Protein AF-A0A8D8GAC9-F1 (afdb_monomer_lite)

Organism: Culex pipiens (NCBI:txid7175)

Sequence (136 aa):
MTMGDDTPVVTSLVLPILIRPILSQLERRDVVASQTLRAALTKAEQTHPGLTYELVMGIIKKGDIRDVNMNESILRLQGAATDTDLIEYRLNRTEDAFQELNKKSASL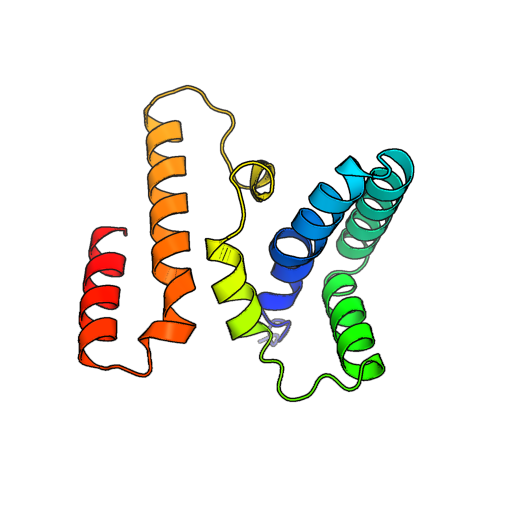KRILSRIPDEITDRKTFLETIKEIASAI

Structure (mmCIF, N/CA/C/O backbone):
data_AF-A0A8D8GAC9-F1
#
_entry.id   AF-A0A8D8GAC9-F1
#
loop_
_atom_site.group_PDB
_atom_site.id
_atom_site.type_symbol
_atom_site.label_atom_id
_atom_site.label_alt_id
_atom_site.label_comp_id
_atom_site.label_asym_id
_atom_site.label_entity_id
_atom_site.label_seq_id
_atom_site.pdbx_PDB_ins_code
_atom_site.Cartn_x
_atom_site.Cartn_y
_atom_site.Cartn_z
_atom_site.occupancy
_atom_site.B_iso_or_equiv
_atom_site.auth_seq_id
_atom_site.auth_comp_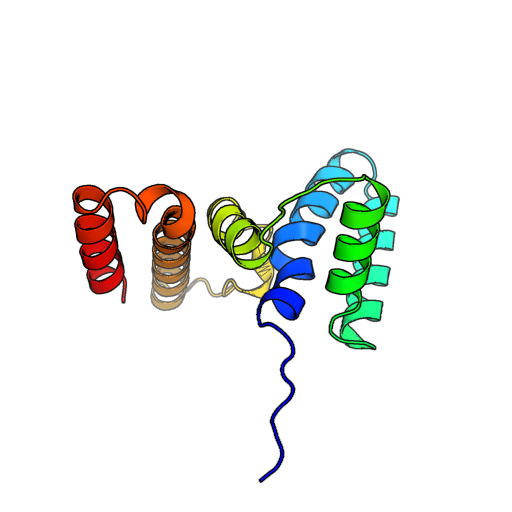id
_atom_site.auth_asym_id
_atom_site.auth_atom_id
_atom_site.pdbx_PDB_model_num
ATOM 1 N N . MET A 1 1 ? -18.326 24.757 -16.426 1.00 33.25 1 MET A N 1
ATOM 2 C CA . MET A 1 1 ? -18.181 23.803 -15.309 1.00 33.25 1 MET A CA 1
ATOM 3 C C . MET A 1 1 ? -17.570 22.545 -15.890 1.00 33.25 1 MET A C 1
ATOM 5 O O . MET A 1 1 ? -18.275 21.779 -16.529 1.00 33.25 1 MET A O 1
ATOM 9 N N . THR A 1 2 ? -16.246 22.435 -15.842 1.00 38.91 2 THR A N 1
ATOM 10 C CA . THR A 1 2 ? -15.513 21.292 -16.394 1.00 38.91 2 THR A CA 1
ATOM 11 C C . THR A 1 2 ? -15.624 20.143 -15.405 1.00 38.91 2 THR A C 1
ATOM 13 O O . THR A 1 2 ? -15.188 20.284 -14.264 1.00 38.91 2 THR A O 1
ATOM 16 N N . MET A 1 3 ? -16.268 19.056 -15.834 1.00 44.47 3 MET A N 1
ATOM 17 C CA . MET A 1 3 ? -16.222 17.751 -15.176 1.00 44.47 3 MET A CA 1
ATOM 18 C C . MET A 1 3 ? -14.748 17.441 -14.889 1.00 44.47 3 MET A C 1
ATOM 20 O O . MET A 1 3 ? -13.960 17.330 -15.826 1.00 44.47 3 MET A O 1
ATOM 24 N N . GLY A 1 4 ? -14.358 17.448 -13.616 1.00 43.75 4 GLY A N 1
ATOM 25 C CA . GLY A 1 4 ? -13.026 17.026 -13.208 1.00 43.75 4 GLY A CA 1
ATOM 26 C C . GLY A 1 4 ? -12.943 15.520 -13.391 1.00 43.75 4 GLY A C 1
ATOM 27 O O . GLY A 1 4 ? -13.810 14.816 -12.888 1.00 43.75 4 GLY A O 1
ATOM 28 N N . ASP A 1 5 ? -11.952 15.084 -14.160 1.00 44.81 5 ASP A N 1
ATOM 29 C CA . ASP A 1 5 ? -11.606 13.701 -14.475 1.00 44.81 5 ASP A CA 1
ATOM 30 C C . ASP A 1 5 ? -12.069 12.675 -13.425 1.00 44.81 5 ASP A C 1
ATOM 32 O O . ASP A 1 5 ? -11.533 12.619 -12.316 1.00 44.81 5 ASP A O 1
ATOM 36 N N . ASP A 1 6 ? -13.004 11.800 -13.815 1.00 47.53 6 ASP A N 1
ATOM 37 C CA . ASP A 1 6 ? -13.437 10.596 -13.086 1.00 47.53 6 ASP A CA 1
ATOM 38 C C . ASP A 1 6 ? -12.330 9.523 -13.063 1.00 47.53 6 ASP A C 1
ATOM 40 O O . ASP A 1 6 ? -12.564 8.336 -13.289 1.00 47.53 6 ASP A O 1
ATOM 44 N N . THR A 1 7 ? -11.082 9.924 -12.835 1.00 56.12 7 THR A N 1
ATOM 45 C CA . THR A 1 7 ? -9.992 8.980 -12.630 1.00 56.12 7 THR A CA 1
ATOM 46 C C . THR A 1 7 ? -10.134 8.433 -11.206 1.00 56.12 7 THR A C 1
ATOM 48 O O . THR A 1 7 ? -10.006 9.203 -10.250 1.00 56.12 7 THR A O 1
ATOM 51 N N . PRO A 1 8 ? -10.412 7.127 -11.013 1.00 65.69 8 PRO A N 1
ATOM 52 C CA . PRO A 1 8 ? -10.618 6.572 -9.679 1.00 65.69 8 PRO A CA 1
ATOM 53 C C . PRO A 1 8 ? -9.395 6.847 -8.806 1.00 65.69 8 PRO A C 1
ATOM 55 O O . PRO A 1 8 ? -8.287 6.559 -9.234 1.00 65.69 8 PRO A O 1
ATOM 58 N N . VAL A 1 9 ? -9.571 7.332 -7.571 1.00 70.38 9 VAL A N 1
ATOM 59 C CA . VAL A 1 9 ? -8.467 7.614 -6.619 1.00 70.38 9 VAL A CA 1
ATOM 60 C C . VAL A 1 9 ? -7.453 6.464 -6.542 1.00 70.38 9 VAL A C 1
ATOM 62 O O . VAL A 1 9 ? -6.248 6.681 -6.409 1.00 70.38 9 VAL A O 1
ATOM 65 N N . VAL A 1 10 ? -7.939 5.232 -6.697 1.00 78.69 10 VAL A N 1
ATOM 66 C CA . VAL A 1 10 ? -7.137 4.011 -6.753 1.00 78.69 10 VAL A CA 1
ATOM 67 C C . VAL A 1 10 ? -6.038 4.020 -7.807 1.00 78.69 10 VAL A C 1
ATOM 69 O O . VAL A 1 10 ? -4.993 3.431 -7.542 1.00 78.69 10 VAL A O 1
ATOM 72 N N . THR A 1 11 ? -6.212 4.670 -8.958 1.00 83.19 11 THR A N 1
ATOM 73 C CA . THR A 1 11 ? -5.198 4.668 -10.026 1.00 83.19 11 THR A CA 1
ATOM 74 C C . THR A 1 11 ? -3.851 5.167 -9.511 1.00 83.19 11 THR A C 1
ATOM 76 O O . THR A 1 11 ? -2.843 4.482 -9.662 1.00 83.19 11 THR A O 1
ATOM 79 N N . SER A 1 12 ? -3.866 6.285 -8.781 1.00 82.31 12 SER A N 1
ATOM 80 C CA . SER A 1 12 ? -2.683 6.894 -8.166 1.00 82.31 12 SER A CA 1
ATOM 81 C C . SER A 1 12 ? -2.067 6.060 -7.034 1.00 82.31 12 SER A C 1
ATOM 83 O O . SER A 1 12 ? -0.904 6.250 -6.677 1.00 82.31 12 SER A O 1
ATOM 85 N N . LEU A 1 13 ? -2.830 5.119 -6.471 1.00 88.56 13 LEU A N 1
ATOM 86 C CA . LEU A 1 13 ? -2.435 4.316 -5.316 1.00 88.56 13 LEU A CA 1
ATOM 87 C C . LEU A 1 13 ? -1.887 2.93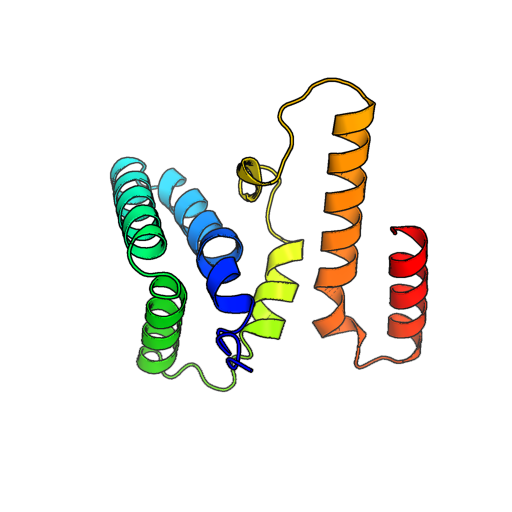5 -5.697 1.00 88.56 13 LEU A C 1
ATOM 89 O O . LEU A 1 13 ? -1.199 2.312 -4.887 1.00 88.56 13 LEU A O 1
ATOM 93 N N . VAL A 1 14 ? -2.118 2.461 -6.926 1.00 91.69 14 VAL A N 1
ATOM 94 C CA . VAL A 1 14 ? -1.615 1.155 -7.385 1.00 91.69 14 VAL A CA 1
ATOM 95 C C . VAL A 1 14 ? -0.091 1.094 -7.360 1.00 91.69 14 VAL A C 1
ATOM 97 O O . VAL A 1 14 ? 0.478 0.137 -6.831 1.00 91.69 14 VAL A O 1
ATOM 100 N N . LEU A 1 15 ? 0.592 2.102 -7.907 1.00 90.62 15 LEU A N 1
ATOM 101 C CA . LEU A 1 15 ? 2.053 2.119 -7.916 1.00 90.62 15 LEU A CA 1
ATOM 102 C C . LEU A 1 15 ? 2.630 2.056 -6.486 1.00 90.62 15 LEU A C 1
ATOM 104 O O . LEU A 1 15 ? 3.411 1.140 -6.215 1.00 90.62 15 LEU A O 1
ATOM 108 N N . PRO A 1 16 ? 2.264 2.962 -5.557 1.00 88.00 16 PRO A N 1
ATOM 109 C CA . PRO A 1 16 ? 2.841 2.959 -4.219 1.00 88.00 16 PRO A CA 1
ATOM 110 C C . PRO A 1 16 ? 2.416 1.784 -3.330 1.00 88.00 16 PRO A C 1
ATOM 112 O O . PRO A 1 16 ? 3.246 1.298 -2.567 1.00 88.00 16 PRO A O 1
ATOM 115 N N . ILE A 1 17 ? 1.164 1.323 -3.409 1.00 89.75 17 ILE A N 1
ATOM 116 C CA . ILE A 1 17 ? 0.617 0.343 -2.452 1.00 89.75 17 ILE A CA 1
ATOM 117 C C . ILE A 1 17 ? 0.724 -1.096 -2.958 1.00 89.75 17 ILE A C 1
ATOM 119 O O . ILE A 1 17 ? 0.904 -2.005 -2.153 1.00 89.75 17 ILE A O 1
ATOM 123 N N . LEU A 1 18 ? 0.628 -1.327 -4.270 1.00 91.38 18 LEU A N 1
ATOM 124 C CA . LEU A 1 18 ? 0.659 -2.677 -4.836 1.00 91.38 18 LEU A CA 1
ATOM 125 C C . LEU A 1 18 ? 2.007 -2.995 -5.483 1.00 91.38 18 LEU A C 1
ATOM 127 O O . LEU A 1 18 ? 2.650 -3.979 -5.128 1.00 91.38 18 LEU A O 1
ATOM 131 N N . ILE A 1 19 ? 2.455 -2.167 -6.427 1.00 92.56 19 ILE A N 1
ATOM 132 C CA . ILE A 1 19 ? 3.635 -2.489 -7.238 1.00 92.56 19 ILE A CA 1
ATOM 133 C C . ILE A 1 19 ? 4.931 -2.356 -6.441 1.00 92.56 19 ILE A C 1
ATOM 135 O O . ILE A 1 19 ? 5.780 -3.243 -6.506 1.00 92.56 19 ILE A O 1
ATOM 139 N N . ARG A 1 20 ? 5.106 -1.278 -5.671 1.00 89.56 20 ARG A N 1
ATOM 140 C CA . ARG A 1 20 ? 6.355 -1.058 -4.925 1.00 89.56 20 ARG A CA 1
ATOM 141 C C . ARG A 1 20 ? 6.689 -2.185 -3.947 1.00 89.56 20 ARG A C 1
ATOM 143 O O . ARG A 1 20 ? 7.810 -2.673 -4.052 1.00 89.56 20 ARG A O 1
ATOM 150 N N . PRO A 1 21 ? 5.773 -2.672 -3.086 1.00 89.81 21 PRO A N 1
ATOM 151 C CA . PRO A 1 21 ? 6.080 -3.807 -2.217 1.00 89.81 21 PRO A CA 1
ATOM 152 C C . PRO A 1 21 ? 6.499 -5.065 -2.988 1.00 89.81 21 PRO A C 1
ATOM 154 O O . PRO A 1 21 ? 7.387 -5.792 -2.544 1.00 89.81 21 PRO A O 1
ATOM 157 N N . ILE A 1 22 ? 5.912 -5.316 -4.165 1.00 92.12 22 ILE A N 1
ATOM 158 C CA . ILE A 1 22 ? 6.305 -6.438 -5.032 1.00 92.12 22 ILE A CA 1
ATOM 159 C C . ILE A 1 22 ? 7.747 -6.252 -5.524 1.00 92.12 22 ILE A C 1
ATOM 161 O O . ILE A 1 22 ? 8.539 -7.193 -5.488 1.00 92.12 22 ILE A O 1
ATOM 165 N N . LEU A 1 23 ? 8.123 -5.038 -5.933 1.00 92.38 23 LEU A N 1
ATOM 166 C CA . LEU A 1 23 ? 9.493 -4.729 -6.350 1.00 92.38 23 LEU A CA 1
ATOM 167 C C . LEU A 1 23 ? 10.485 -4.797 -5.175 1.00 92.38 23 LEU A C 1
ATOM 169 O O . LEU A 1 23 ? 11.576 -5.342 -5.342 1.00 92.38 23 LEU A O 1
ATOM 173 N N . SER A 1 24 ? 10.099 -4.353 -3.974 1.00 89.31 24 SER A N 1
ATOM 174 C CA . SER A 1 24 ? 10.888 -4.527 -2.743 1.00 89.31 24 SER A CA 1
ATOM 175 C C . SER A 1 24 ? 11.150 -6.013 -2.447 1.00 89.31 24 SER A C 1
ATOM 177 O O . SER A 1 24 ? 12.235 -6.397 -2.010 1.00 89.31 24 SER A O 1
ATOM 179 N N . GLN A 1 25 ? 10.168 -6.886 -2.699 1.00 90.12 25 GLN A N 1
ATOM 180 C CA . GLN A 1 25 ? 10.344 -8.336 -2.571 1.00 90.12 25 GLN A CA 1
ATOM 181 C C . GLN A 1 25 ? 11.243 -8.911 -3.674 1.00 90.12 25 GLN A C 1
ATOM 183 O O . GLN A 1 25 ? 12.070 -9.779 -3.388 1.00 90.12 25 GLN A O 1
ATOM 188 N N . LEU A 1 26 ? 11.113 -8.421 -4.912 1.00 93.38 26 LEU A N 1
ATOM 189 C CA . LEU A 1 26 ? 11.959 -8.817 -6.041 1.00 93.38 26 LEU A CA 1
ATOM 190 C C . LEU A 1 26 ? 13.424 -8.423 -5.826 1.00 93.38 26 LEU A C 1
ATOM 192 O O . LEU A 1 26 ? 14.309 -9.197 -6.176 1.00 93.38 26 LEU A O 1
ATOM 196 N N . GLU A 1 27 ? 13.685 -7.274 -5.202 1.00 92.25 27 GLU A N 1
ATOM 197 C CA . GLU A 1 27 ? 15.037 -6.770 -4.930 1.00 92.25 27 GLU A CA 1
ATOM 198 C C . GLU A 1 27 ? 15.869 -7.750 -4.092 1.00 92.25 27 GLU A C 1
ATOM 200 O O . GLU A 1 27 ? 17.073 -7.875 -4.294 1.00 92.25 27 GLU A O 1
ATOM 205 N N . ARG A 1 28 ? 15.222 -8.536 -3.219 1.00 92.75 28 ARG A N 1
ATOM 206 C CA . ARG A 1 28 ? 15.881 -9.602 -2.440 1.00 92.75 28 ARG A CA 1
ATOM 207 C C . ARG A 1 28 ? 16.417 -10.747 -3.305 1.00 92.75 28 ARG A C 1
ATOM 209 O O . ARG A 1 28 ? 17.217 -11.541 -2.820 1.00 92.75 28 ARG A O 1
ATOM 216 N N . ARG A 1 29 ? 15.929 -10.880 -4.542 1.00 95.56 29 ARG A N 1
ATOM 217 C CA . ARG A 1 29 ? 16.326 -11.918 -5.506 1.00 95.56 29 ARG A CA 1
ATOM 218 C C . ARG A 1 29 ? 17.209 -11.353 -6.610 1.00 95.56 29 ARG A C 1
ATOM 220 O O . ARG A 1 29 ? 18.208 -11.970 -6.955 1.00 95.56 29 ARG A O 1
ATOM 227 N N . ASP A 1 30 ? 16.824 -10.205 -7.155 1.00 96.88 30 ASP A N 1
ATOM 228 C CA . ASP A 1 30 ? 17.538 -9.525 -8.227 1.00 96.88 30 ASP A CA 1
ATOM 229 C C . ASP A 1 30 ? 17.370 -8.009 -8.082 1.00 96.88 30 ASP A C 1
ATOM 231 O O . ASP A 1 30 ? 16.329 -7.422 -8.403 1.00 96.88 30 ASP A O 1
ATOM 235 N N . VAL A 1 31 ? 18.429 -7.377 -7.580 1.00 96.06 31 VAL A N 1
ATOM 236 C CA . VAL A 1 31 ? 18.481 -5.931 -7.362 1.00 96.06 31 VAL A CA 1
ATOM 237 C C . VAL A 1 31 ? 18.397 -5.179 -8.688 1.00 96.06 31 VAL A C 1
ATOM 239 O O . VAL A 1 31 ? 17.672 -4.192 -8.790 1.00 96.06 31 VAL A O 1
ATOM 242 N N . VAL A 1 32 ? 19.097 -5.645 -9.725 1.00 97.38 32 VAL A N 1
ATOM 243 C CA . VAL A 1 32 ? 19.179 -4.938 -11.010 1.00 97.38 32 VAL A CA 1
ATOM 244 C C . VAL A 1 32 ? 17.829 -4.968 -11.715 1.00 97.38 32 VAL A C 1
ATOM 246 O O . VAL A 1 32 ? 17.354 -3.926 -12.176 1.00 97.38 32 VAL A O 1
ATOM 249 N N . ALA A 1 33 ? 17.175 -6.131 -11.756 1.00 96.56 33 ALA A N 1
ATOM 250 C CA . ALA A 1 33 ? 15.844 -6.259 -12.338 1.00 96.56 33 ALA A CA 1
ATOM 251 C C . ALA A 1 33 ? 14.816 -5.409 -11.578 1.00 96.56 33 ALA A C 1
ATOM 253 O O . ALA A 1 33 ? 14.048 -4.675 -12.205 1.00 96.56 33 ALA A O 1
ATOM 254 N N . SER A 1 34 ? 14.832 -5.452 -10.239 1.00 95.19 34 SER A N 1
ATOM 255 C CA . SER A 1 34 ? 13.916 -4.655 -9.416 1.00 95.19 34 SER A CA 1
ATOM 256 C C . SER A 1 34 ? 14.080 -3.153 -9.657 1.00 95.19 34 SER A C 1
ATOM 258 O O . SER A 1 34 ? 13.100 -2.462 -9.944 1.00 95.19 34 SER A O 1
ATOM 260 N N . GLN A 1 35 ? 15.316 -2.649 -9.636 1.00 94.00 35 GLN A N 1
ATOM 261 C CA . GLN A 1 35 ? 15.594 -1.229 -9.858 1.00 94.00 35 GLN A CA 1
ATOM 262 C C . GLN A 1 35 ? 15.243 -0.788 -11.286 1.00 94.00 35 GLN A C 1
ATOM 264 O O . GLN A 1 35 ? 14.666 0.284 -11.477 1.00 94.00 35 GLN A O 1
ATOM 269 N N . THR A 1 36 ? 15.503 -1.636 -12.287 1.00 97.62 36 THR A N 1
ATOM 270 C CA . THR A 1 36 ? 15.133 -1.365 -13.686 1.00 97.62 36 THR A CA 1
ATOM 271 C C . THR A 1 36 ? 13.617 -1.234 -13.843 1.00 97.62 36 THR A C 1
ATOM 273 O O . THR A 1 36 ? 13.134 -0.251 -14.409 1.00 97.62 36 THR A O 1
ATOM 276 N N . LEU A 1 37 ? 12.852 -2.186 -13.295 1.00 97.25 37 LEU A N 1
ATOM 277 C CA . LEU A 1 37 ? 11.388 -2.157 -13.334 1.00 97.25 37 LEU A CA 1
ATOM 278 C C . LEU A 1 37 ? 10.826 -0.966 -12.559 1.00 97.25 37 LEU A C 1
ATOM 280 O O . LEU A 1 37 ? 9.930 -0.283 -13.054 1.00 97.25 37 LEU A O 1
ATOM 284 N N . ARG A 1 38 ? 11.376 -0.674 -11.375 1.00 93.88 38 ARG A N 1
ATOM 285 C CA . ARG A 1 38 ? 10.958 0.466 -10.553 1.00 93.88 38 ARG A CA 1
ATOM 286 C C . ARG A 1 38 ? 11.121 1.777 -11.309 1.00 93.88 38 ARG A C 1
ATOM 288 O O . ARG A 1 38 ? 10.173 2.561 -11.362 1.00 93.88 38 ARG A O 1
ATOM 295 N N . ALA A 1 39 ? 12.290 2.006 -11.905 1.00 94.88 39 ALA A N 1
ATOM 296 C CA . ALA A 1 39 ? 12.573 3.221 -12.661 1.00 94.88 39 ALA A CA 1
ATOM 297 C C . ALA A 1 39 ? 11.649 3.357 -13.880 1.00 94.88 39 ALA A C 1
ATOM 299 O O . ALA A 1 39 ? 11.068 4.422 -14.095 1.00 94.88 39 ALA A O 1
ATOM 300 N N . ALA A 1 40 ? 11.470 2.275 -14.645 1.00 97.25 40 ALA A N 1
ATOM 301 C CA . ALA A 1 40 ? 10.617 2.267 -15.829 1.00 97.25 40 ALA A CA 1
ATOM 302 C C . ALA A 1 40 ? 9.145 2.547 -15.489 1.00 97.25 40 ALA A C 1
ATOM 304 O O . ALA A 1 40 ? 8.548 3.441 -16.086 1.00 97.25 40 ALA A O 1
ATOM 305 N N . LEU A 1 41 ? 8.579 1.840 -14.505 1.00 95.56 41 LEU A N 1
ATOM 306 C CA . LEU A 1 41 ? 7.178 2.000 -14.099 1.00 95.56 41 LEU A CA 1
ATOM 307 C C . LEU A 1 41 ? 6.921 3.373 -13.475 1.00 95.56 41 LEU A C 1
ATOM 309 O O . LEU A 1 41 ? 5.931 4.014 -13.806 1.00 95.56 41 LEU A O 1
ATOM 313 N N . THR A 1 42 ? 7.845 3.872 -12.647 1.00 92.88 42 THR A N 1
ATOM 314 C CA . THR A 1 42 ? 7.732 5.221 -12.067 1.00 92.88 42 THR A CA 1
ATOM 315 C C . THR A 1 42 ? 7.734 6.290 -13.154 1.00 92.88 42 THR A C 1
ATOM 317 O O . THR A 1 42 ? 6.890 7.182 -13.146 1.00 92.88 42 THR A O 1
ATOM 320 N N . LYS A 1 43 ? 8.653 6.191 -14.122 1.00 95.38 43 LYS A N 1
ATOM 321 C CA . LYS A 1 43 ? 8.723 7.141 -15.234 1.00 95.38 43 LYS A CA 1
ATOM 322 C C . LYS A 1 43 ? 7.482 7.067 -16.125 1.00 95.38 43 LYS A C 1
ATOM 324 O O . LYS A 1 43 ? 6.987 8.106 -16.561 1.00 95.38 43 LYS A O 1
ATOM 329 N N . ALA A 1 44 ? 6.992 5.861 -16.401 1.00 95.25 44 ALA A N 1
ATOM 330 C CA . ALA A 1 44 ? 5.800 5.661 -17.213 1.00 95.25 44 ALA A CA 1
ATOM 331 C C . ALA A 1 44 ? 4.559 6.257 -16.535 1.00 95.25 44 ALA A C 1
ATOM 333 O O . ALA A 1 44 ? 3.845 7.015 -17.179 1.00 95.25 44 ALA A O 1
ATOM 334 N N . GLU A 1 45 ? 4.373 6.024 -15.233 1.00 92.62 45 GLU A N 1
ATOM 335 C CA . GLU A 1 45 ? 3.278 6.606 -14.446 1.00 92.62 45 GLU A CA 1
ATOM 336 C C . GLU A 1 45 ? 3.353 8.138 -14.383 1.00 92.62 45 GLU A C 1
ATOM 338 O O . GLU A 1 45 ? 2.345 8.819 -14.522 1.00 92.62 45 GLU A O 1
ATOM 343 N N . GLN A 1 46 ? 4.553 8.706 -14.225 1.00 90.62 46 GLN A N 1
ATOM 344 C CA . GLN A 1 46 ? 4.743 10.163 -14.239 1.00 90.62 46 GLN A CA 1
ATOM 345 C C . GLN A 1 46 ? 4.429 10.787 -15.603 1.00 90.62 46 GLN A C 1
ATOM 347 O O . GLN A 1 46 ? 3.959 11.919 -15.671 1.00 90.62 46 GLN A O 1
ATOM 352 N N . THR A 1 47 ? 4.719 10.067 -16.689 1.00 94.88 47 THR A N 1
ATOM 353 C CA . THR A 1 47 ? 4.463 10.536 -18.060 1.00 94.88 47 THR A CA 1
ATOM 354 C C . THR A 1 47 ? 2.998 10.341 -18.450 1.00 94.88 47 THR A C 1
ATOM 356 O O . THR A 1 47 ? 2.447 11.142 -19.202 1.00 94.88 47 THR A O 1
ATOM 359 N N . HIS A 1 48 ? 2.369 9.279 -17.947 1.00 91.81 48 HIS A N 1
ATOM 360 C CA . HIS A 1 48 ? 0.988 8.916 -18.226 1.00 91.81 48 HIS A CA 1
ATOM 361 C C . HIS A 1 48 ? 0.307 8.394 -16.948 1.00 91.81 48 HIS A C 1
ATOM 363 O O . HIS A 1 48 ? 0.328 7.187 -16.687 1.00 91.81 48 HIS A O 1
ATOM 369 N N . PRO A 1 49 ? -0.272 9.293 -16.128 1.00 91.12 49 PRO A N 1
ATOM 370 C CA . PRO A 1 49 ? -0.959 8.907 -14.900 1.00 91.12 49 PRO A CA 1
ATOM 371 C C . PRO A 1 49 ? -2.065 7.882 -15.164 1.00 91.12 49 PRO A C 1
ATOM 373 O O . PRO A 1 49 ? -2.860 8.044 -16.086 1.00 91.12 49 PRO A O 1
ATOM 376 N N . GLY A 1 50 ? -2.122 6.830 -14.351 1.00 90.56 50 GLY A N 1
ATOM 377 C CA . GLY A 1 50 ? -3.059 5.717 -14.496 1.00 90.56 50 GLY A CA 1
ATOM 378 C C . GLY A 1 50 ? -2.519 4.520 -15.281 1.00 90.56 50 GLY A C 1
ATOM 379 O O . GLY A 1 50 ? -3.096 3.436 -15.185 1.00 90.56 50 GLY A O 1
ATOM 380 N N . LEU A 1 51 ? -1.383 4.646 -15.973 1.00 93.81 51 LEU A N 1
ATOM 381 C CA . LEU A 1 51 ? -0.797 3.552 -16.757 1.00 93.81 51 LEU A CA 1
ATOM 382 C C . LEU A 1 51 ? -0.513 2.301 -15.913 1.00 93.81 51 LEU A C 1
ATOM 384 O O . LEU A 1 51 ? -0.750 1.176 -16.351 1.00 93.81 51 LEU A O 1
ATOM 388 N N . THR A 1 52 ? -0.032 2.470 -14.682 1.00 93.94 52 THR A N 1
ATOM 389 C CA . THR A 1 52 ? 0.243 1.345 -13.780 1.00 93.94 52 THR A CA 1
ATOM 390 C C . THR A 1 52 ? -1.045 0.624 -13.381 1.00 93.94 52 THR A C 1
ATOM 392 O O . THR A 1 52 ? -1.061 -0.603 -13.272 1.00 93.94 52 THR A O 1
ATOM 395 N N . TYR A 1 53 ? -2.141 1.364 -13.195 1.00 93.88 53 TYR A N 1
ATOM 396 C CA . TYR A 1 53 ? -3.451 0.773 -12.937 1.00 93.88 53 TYR A CA 1
ATOM 397 C C . TYR A 1 53 ? -3.946 -0.027 -14.143 1.00 93.88 53 TYR A C 1
ATOM 399 O O . TYR A 1 53 ? -4.343 -1.181 -13.980 1.00 93.88 53 TYR A O 1
ATOM 407 N N . GLU A 1 54 ? -3.859 0.532 -15.351 1.00 93.94 54 GLU A N 1
ATOM 408 C CA . GLU A 1 54 ? -4.249 -0.171 -16.577 1.00 93.94 54 GLU A CA 1
ATOM 409 C C . GLU A 1 54 ? -3.437 -1.449 -16.793 1.00 93.94 54 GLU A C 1
ATOM 411 O O . GLU A 1 54 ? -3.999 -2.489 -17.142 1.00 93.94 54 GLU A O 1
ATOM 416 N N . LEU A 1 55 ? -2.130 -1.404 -16.515 1.00 95.12 55 LEU A N 1
ATOM 417 C CA . LEU A 1 55 ? -1.261 -2.576 -16.560 1.00 95.12 55 LEU A CA 1
ATOM 418 C C . LEU A 1 55 ? -1.756 -3.675 -15.609 1.00 95.12 55 LEU A C 1
ATOM 420 O O . LEU A 1 55 ? -1.898 -4.828 -16.020 1.00 95.12 55 LEU A O 1
ATOM 424 N N . VAL A 1 56 ? -2.050 -3.329 -14.353 1.00 94.75 56 VAL A N 1
ATOM 425 C CA . VAL A 1 56 ? -2.563 -4.281 -13.354 1.00 94.75 56 VAL A CA 1
ATOM 426 C C . VAL A 1 56 ? -3.915 -4.850 -13.776 1.00 94.75 56 VAL A C 1
ATOM 428 O O . VAL A 1 56 ? -4.105 -6.065 -13.731 1.00 94.75 56 VAL A O 1
ATOM 431 N N . MET A 1 57 ? -4.831 -4.010 -14.258 1.00 93.00 57 MET A N 1
ATOM 432 C CA . MET A 1 57 ? -6.128 -4.465 -14.766 1.00 93.00 57 MET A CA 1
ATOM 433 C C . MET A 1 57 ? -5.979 -5.387 -15.981 1.00 93.00 57 MET A C 1
ATOM 435 O O . MET A 1 57 ? -6.689 -6.388 -16.092 1.00 93.00 57 MET A O 1
ATOM 439 N N . GLY A 1 58 ? -5.017 -5.105 -16.863 1.00 94.31 58 GLY A N 1
ATOM 440 C CA . GLY A 1 58 ? -4.650 -5.975 -17.977 1.00 94.31 58 GLY A CA 1
ATOM 441 C C . GLY A 1 58 ? -4.164 -7.350 -17.514 1.00 94.31 58 GLY A C 1
ATOM 442 O O . GLY A 1 58 ? -4.586 -8.364 -18.073 1.00 94.31 58 GLY A O 1
ATOM 443 N N . ILE A 1 59 ? -3.339 -7.403 -16.462 1.00 95.12 59 ILE A N 1
ATOM 444 C CA . ILE A 1 59 ? -2.855 -8.654 -15.854 1.00 95.12 59 ILE A CA 1
ATOM 445 C C . ILE A 1 59 ? -4.011 -9.445 -15.227 1.00 95.12 59 ILE A C 1
ATOM 447 O O . ILE A 1 59 ? -4.150 -10.632 -15.518 1.00 95.12 59 ILE A O 1
ATOM 451 N N . ILE A 1 60 ? -4.866 -8.797 -14.428 1.00 94.06 60 ILE A N 1
ATOM 452 C CA . ILE A 1 60 ? -6.048 -9.416 -13.795 1.00 94.06 60 ILE A CA 1
ATOM 453 C C . ILE A 1 60 ? -6.953 -10.040 -14.859 1.00 94.06 60 ILE A C 1
ATOM 455 O O . ILE A 1 60 ? -7.302 -11.219 -14.776 1.00 94.06 60 ILE A O 1
ATOM 459 N N . LYS A 1 61 ? -7.262 -9.273 -15.913 1.00 93.56 61 LYS A N 1
ATOM 460 C CA . LYS A 1 61 ? -8.073 -9.738 -17.041 1.00 93.56 61 LYS A CA 1
ATOM 461 C C . LYS A 1 61 ? -7.422 -10.915 -17.762 1.00 93.56 61 LYS A C 1
ATOM 463 O O . LYS A 1 61 ? -8.108 -11.862 -18.135 1.00 93.56 61 LYS A O 1
ATOM 468 N N . LYS A 1 62 ? -6.105 -10.868 -17.981 1.00 95.62 62 LYS A N 1
ATOM 469 C CA . LYS A 1 62 ? -5.380 -11.942 -18.670 1.00 95.62 62 LYS A CA 1
ATOM 470 C C . LYS A 1 62 ? -5.300 -13.223 -17.837 1.00 95.62 62 LYS A C 1
ATOM 472 O O . LYS A 1 62 ? -5.263 -14.301 -18.423 1.00 95.62 62 LYS A O 1
ATOM 477 N N . GLY A 1 63 ? -5.288 -13.102 -16.512 1.00 93.31 63 GLY A N 1
ATOM 478 C CA . GLY A 1 63 ? -5.293 -14.222 -15.573 1.00 93.31 63 GLY A CA 1
ATOM 479 C C . GLY A 1 63 ? -6.669 -14.841 -15.301 1.00 93.31 63 GLY A C 1
ATOM 480 O O . GLY A 1 63 ? -6.727 -15.767 -14.502 1.00 93.31 63 GLY A O 1
ATOM 481 N N . ASP A 1 64 ? -7.751 -14.339 -15.916 1.00 91.88 64 ASP A N 1
ATOM 482 C CA . ASP A 1 64 ? -9.152 -14.703 -15.606 1.00 91.88 64 ASP A CA 1
ATOM 483 C C . ASP A 1 64 ? -9.468 -14.634 -14.096 1.00 91.88 64 ASP A C 1
ATOM 485 O O . ASP A 1 64 ? -10.235 -15.431 -13.558 1.00 91.88 64 ASP A O 1
ATOM 489 N N . ILE A 1 65 ? -8.856 -13.673 -13.390 1.00 91.94 65 ILE A N 1
ATOM 490 C CA . ILE A 1 65 ? -9.150 -13.421 -11.977 1.00 91.94 65 ILE A CA 1
ATOM 491 C C . ILE A 1 65 ? -10.430 -12.587 -11.927 1.00 91.94 65 ILE A C 1
ATOM 493 O O . ILE A 1 65 ? -10.439 -11.411 -12.300 1.00 91.94 65 ILE A O 1
ATOM 497 N N . ARG A 1 66 ? -11.526 -13.215 -11.504 1.00 86.12 66 ARG A N 1
ATOM 498 C CA . ARG A 1 66 ? -12.855 -12.593 -11.451 1.00 86.12 66 ARG A CA 1
ATOM 499 C C . ARG A 1 66 ? -13.087 -11.890 -10.116 1.00 86.12 66 ARG A C 1
ATOM 501 O O . ARG A 1 66 ? -12.430 -12.192 -9.125 1.00 86.12 66 ARG A O 1
ATOM 508 N N . ASP A 1 67 ? -14.016 -10.937 -10.130 1.00 84.75 67 ASP A N 1
ATOM 509 C CA . ASP A 1 67 ? -14.574 -10.281 -8.938 1.00 84.75 67 ASP A CA 1
ATOM 510 C C . ASP A 1 67 ? -13.568 -9.508 -8.060 1.00 84.75 67 ASP A C 1
ATOM 512 O O . ASP A 1 67 ? -13.770 -9.328 -6.860 1.00 84.75 67 ASP A O 1
ATOM 516 N N . VAL A 1 68 ? -12.487 -8.986 -8.653 1.00 89.44 68 VAL A N 1
ATOM 517 C CA . VAL A 1 68 ? -11.525 -8.142 -7.928 1.00 89.44 68 VAL A CA 1
ATOM 518 C C . VAL A 1 68 ? -12.059 -6.718 -7.782 1.00 89.44 68 VAL A C 1
ATOM 520 O O . VAL A 1 68 ? -12.083 -5.941 -8.739 1.00 89.44 68 VAL A O 1
ATOM 523 N N . ASN A 1 69 ? -12.412 -6.334 -6.556 1.00 91.38 69 ASN A N 1
ATOM 524 C CA . ASN A 1 69 ? -12.643 -4.938 -6.208 1.00 91.38 69 ASN A CA 1
ATOM 525 C C . ASN A 1 69 ? -11.307 -4.257 -5.876 1.00 91.38 69 ASN A C 1
ATOM 527 O O . ASN A 1 69 ? -10.732 -4.464 -4.804 1.00 91.38 69 ASN A O 1
ATOM 531 N N . MET A 1 70 ? -10.809 -3.427 -6.794 1.00 90.56 70 MET A N 1
ATOM 532 C CA . MET A 1 70 ? -9.531 -2.735 -6.608 1.00 90.56 70 MET A CA 1
ATOM 533 C C . MET A 1 70 ? -9.555 -1.706 -5.470 1.00 90.56 70 MET A C 1
ATOM 535 O O . MET A 1 70 ? -8.539 -1.546 -4.800 1.00 90.56 70 MET A O 1
ATOM 539 N N . ASN A 1 71 ? -10.691 -1.052 -5.202 1.00 90.94 71 ASN A N 1
ATOM 540 C CA . ASN A 1 71 ? -10.815 -0.117 -4.075 1.00 90.94 71 ASN A CA 1
ATOM 541 C C . ASN A 1 71 ? -10.632 -0.852 -2.746 1.00 90.94 71 ASN A C 1
ATOM 543 O O . ASN A 1 71 ? -9.836 -0.440 -1.906 1.00 90.94 71 ASN A O 1
ATOM 547 N N . GLU A 1 72 ? -11.329 -1.976 -2.593 1.00 92.25 72 GLU A N 1
ATOM 548 C CA . GLU A 1 72 ? -11.233 -2.822 -1.406 1.00 92.25 72 GLU A CA 1
ATOM 549 C C . GLU A 1 72 ? -9.829 -3.417 -1.254 1.00 92.25 72 GLU A C 1
ATOM 551 O O . GLU A 1 72 ? -9.231 -3.352 -0.181 1.00 92.25 72 GLU A O 1
ATOM 556 N N . SER A 1 73 ? -9.276 -3.949 -2.347 1.00 92.50 73 SER A N 1
ATOM 557 C CA . SER A 1 73 ? -7.963 -4.600 -2.352 1.00 92.50 73 SER A CA 1
ATOM 558 C C . SER A 1 73 ? -6.853 -3.628 -1.963 1.00 92.50 73 SER A C 1
ATOM 560 O O . SER A 1 73 ? -6.024 -3.946 -1.115 1.00 92.50 73 SER A O 1
ATOM 562 N N . ILE A 1 74 ? -6.851 -2.424 -2.540 1.00 92.44 74 ILE A N 1
ATOM 563 C CA . ILE A 1 74 ? -5.859 -1.395 -2.218 1.00 92.44 74 ILE A CA 1
ATOM 564 C C . ILE A 1 74 ? -6.022 -0.906 -0.776 1.00 92.44 74 ILE A C 1
ATOM 566 O O . ILE A 1 74 ? -5.019 -0.757 -0.079 1.00 92.44 74 ILE A O 1
ATOM 570 N N . LEU A 1 75 ? -7.258 -0.722 -0.295 1.00 93.06 75 LEU A N 1
ATOM 571 C CA . LEU A 1 75 ? -7.507 -0.344 1.096 1.00 93.06 75 LEU A CA 1
ATOM 572 C C . LEU A 1 75 ? -6.990 -1.408 2.074 1.00 93.06 75 LEU A C 1
ATOM 574 O O . LEU A 1 75 ? -6.313 -1.065 3.041 1.00 93.06 75 LEU A O 1
ATOM 578 N N . ARG A 1 76 ? -7.230 -2.693 1.793 1.00 93.62 76 ARG A N 1
ATOM 579 C CA . ARG A 1 76 ? -6.742 -3.811 2.614 1.00 93.62 76 ARG A CA 1
ATOM 580 C C . ARG A 1 76 ? -5.205 -3.879 2.598 1.00 93.62 76 ARG A C 1
ATOM 582 O O . ARG A 1 76 ? -4.569 -3.987 3.646 1.00 93.62 76 ARG A O 1
ATOM 589 N N . LEU A 1 77 ? -4.583 -3.724 1.424 1.00 91.81 77 LEU A N 1
ATOM 590 C CA . LEU A 1 77 ? -3.120 -3.725 1.267 1.00 91.81 77 LEU A CA 1
ATOM 591 C C . LEU A 1 77 ? -2.432 -2.530 1.942 1.00 91.81 77 LEU A C 1
ATOM 593 O O . LEU A 1 77 ? -1.309 -2.668 2.428 1.00 91.81 77 LEU A O 1
ATOM 597 N N . GLN A 1 78 ? -3.101 -1.377 2.042 1.00 88.94 78 GLN A N 1
ATOM 598 C CA . GLN A 1 78 ? -2.566 -0.194 2.722 1.00 88.94 78 GLN A CA 1
ATOM 599 C C . GLN A 1 78 ? -2.188 -0.474 4.188 1.00 88.94 78 GLN A C 1
ATOM 601 O O . GLN A 1 78 ? -1.256 0.152 4.698 1.00 88.94 78 GLN A O 1
ATOM 606 N N . GLY A 1 79 ? -2.875 -1.407 4.855 1.00 85.75 79 GLY A N 1
ATOM 607 C CA . GLY A 1 79 ? -2.565 -1.822 6.228 1.00 85.75 79 GLY A CA 1
ATOM 608 C C . GLY A 1 79 ? -1.297 -2.662 6.359 1.00 85.75 79 GLY A C 1
ATOM 609 O O . GLY A 1 79 ? -0.632 -2.612 7.395 1.00 85.75 79 GLY A O 1
ATOM 610 N N . ALA A 1 80 ? -0.957 -3.409 5.306 1.00 80.69 80 ALA A N 1
ATOM 611 C CA . ALA A 1 80 ? 0.210 -4.286 5.247 1.00 80.69 80 ALA A CA 1
ATOM 612 C C . ALA A 1 80 ? 1.472 -3.582 4.722 1.00 80.69 80 ALA A C 1
ATOM 614 O O . ALA A 1 80 ? 2.575 -4.106 4.880 1.00 80.69 80 ALA A O 1
ATOM 615 N N . ALA A 1 81 ? 1.322 -2.406 4.106 1.00 77.25 81 ALA A N 1
ATOM 616 C CA . ALA A 1 81 ? 2.439 -1.620 3.606 1.00 77.25 81 ALA A CA 1
ATOM 617 C C . ALA A 1 81 ? 3.394 -1.240 4.750 1.00 77.25 81 ALA A C 1
ATOM 619 O O . ALA A 1 81 ? 2.985 -0.674 5.770 1.00 77.25 81 ALA A O 1
ATOM 620 N N . THR A 1 82 ? 4.676 -1.569 4.586 1.00 70.50 82 THR A N 1
ATOM 621 C CA . THR A 1 82 ? 5.688 -1.286 5.606 1.00 70.50 82 THR A CA 1
ATOM 622 C C . THR A 1 82 ? 6.133 0.174 5.556 1.00 70.50 82 THR A C 1
ATOM 624 O O . THR A 1 82 ? 5.978 0.861 4.545 1.00 70.50 82 THR A O 1
ATOM 627 N N . ASP A 1 83 ? 6.758 0.652 6.635 1.00 65.94 83 ASP A N 1
ATOM 628 C CA . ASP A 1 83 ? 7.370 1.988 6.664 1.00 65.94 83 ASP A CA 1
ATOM 629 C C . ASP A 1 83 ? 8.438 2.163 5.565 1.00 65.94 83 ASP A C 1
ATOM 631 O O . ASP A 1 83 ? 8.681 3.281 5.115 1.00 65.94 83 ASP A O 1
ATOM 635 N N . THR A 1 84 ? 9.054 1.065 5.112 1.00 64.19 84 THR A N 1
ATOM 636 C CA . THR A 1 84 ? 10.011 1.045 3.998 1.00 64.19 84 THR A CA 1
ATOM 637 C C . THR A 1 84 ? 9.313 1.214 2.648 1.00 64.19 84 THR A C 1
ATOM 639 O O . THR A 1 84 ? 9.808 1.944 1.792 1.00 64.19 84 THR A O 1
ATOM 642 N N . ASP A 1 85 ? 8.145 0.595 2.464 1.00 67.44 85 ASP A N 1
ATOM 643 C CA . ASP A 1 85 ? 7.364 0.719 1.226 1.00 67.44 85 ASP A CA 1
ATOM 644 C C . ASP A 1 85 ? 6.727 2.112 1.090 1.00 67.44 85 ASP A C 1
ATOM 646 O O . ASP A 1 85 ? 6.539 2.616 -0.017 1.00 67.44 85 ASP A O 1
ATOM 650 N N . LEU A 1 86 ? 6.451 2.763 2.223 1.00 67.19 86 LEU A N 1
ATOM 651 C CA . LEU A 1 86 ? 5.840 4.091 2.309 1.00 67.19 86 LEU A CA 1
ATOM 652 C C . LEU A 1 86 ? 6.853 5.211 2.573 1.00 67.19 86 LEU A C 1
ATOM 654 O O . LEU A 1 86 ? 6.458 6.287 3.021 1.00 67.19 86 LEU A O 1
ATOM 658 N N . ILE A 1 87 ? 8.142 4.985 2.301 1.00 67.81 87 ILE A N 1
ATOM 659 C CA . ILE A 1 87 ? 9.212 5.944 2.618 1.00 67.81 87 ILE A CA 1
ATOM 660 C C . ILE A 1 87 ? 8.984 7.332 1.998 1.00 67.81 87 ILE A C 1
ATOM 662 O O . ILE A 1 87 ? 9.376 8.335 2.579 1.00 67.81 87 ILE A O 1
ATOM 666 N N . GLU A 1 88 ? 8.290 7.405 0.858 1.00 68.62 88 GLU A N 1
ATOM 667 C CA . GLU A 1 88 ? 7.943 8.669 0.189 1.00 68.62 88 GLU A CA 1
ATOM 668 C C . GLU A 1 88 ? 6.848 9.464 0.917 1.00 68.62 88 GLU A C 1
ATOM 670 O O . GLU A 1 88 ? 6.754 10.676 0.752 1.00 68.62 88 GLU A O 1
ATOM 675 N N . TYR A 1 89 ? 6.043 8.799 1.747 1.00 74.69 89 TYR A N 1
ATOM 676 C CA . TYR A 1 89 ? 4.979 9.413 2.545 1.00 74.69 89 TYR A CA 1
ATOM 677 C C . TYR A 1 89 ? 5.364 9.585 4.017 1.00 74.69 89 TYR A C 1
ATOM 679 O O . TYR A 1 89 ? 4.569 10.101 4.804 1.00 74.69 89 TYR A O 1
ATOM 687 N N . ARG A 1 90 ? 6.562 9.133 4.406 1.00 82.56 90 ARG A N 1
ATOM 688 C CA . ARG A 1 90 ? 7.109 9.311 5.748 1.00 82.56 90 ARG A CA 1
ATOM 689 C C . ARG A 1 90 ? 7.994 10.549 5.771 1.00 82.56 90 ARG A C 1
ATOM 691 O O . ARG A 1 90 ? 8.845 10.750 4.911 1.00 82.56 90 ARG A O 1
ATOM 698 N N . LEU A 1 91 ? 7.849 11.359 6.812 1.00 86.88 91 LEU A N 1
ATOM 699 C CA . LEU A 1 91 ? 8.776 12.458 7.049 1.00 86.88 91 LEU A CA 1
ATOM 700 C C . LEU A 1 91 ? 10.085 11.909 7.632 1.00 86.88 91 LEU A C 1
ATOM 702 O O . LEU A 1 91 ? 10.075 11.315 8.711 1.00 86.88 91 LEU A O 1
ATOM 706 N N . ASN A 1 92 ? 11.213 12.171 6.966 1.00 87.06 92 ASN A N 1
ATOM 707 C CA . ASN A 1 92 ? 12.567 11.800 7.424 1.00 87.06 92 ASN A CA 1
ATOM 708 C C . ASN A 1 92 ? 13.133 12.747 8.501 1.00 87.06 92 ASN A C 1
ATOM 710 O O . ASN A 1 92 ? 14.343 12.871 8.674 1.00 87.06 92 ASN A O 1
ATOM 714 N N . ARG A 1 93 ? 12.249 13.443 9.215 1.00 89.56 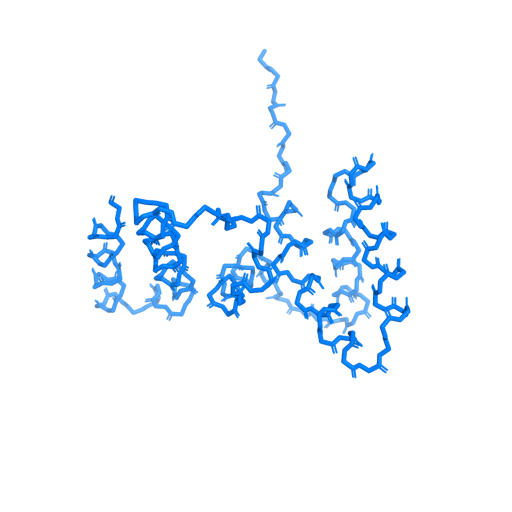93 ARG A N 1
ATOM 715 C CA . ARG A 1 93 ? 12.568 14.449 10.227 1.00 89.56 93 ARG A CA 1
ATOM 716 C C . ARG A 1 93 ? 12.628 13.810 11.605 1.00 89.56 93 ARG A C 1
ATOM 718 O O . ARG A 1 93 ? 11.688 13.119 11.984 1.00 89.56 93 ARG A O 1
ATOM 725 N N . THR A 1 94 ? 13.728 13.986 12.328 1.00 91.25 94 THR A N 1
ATOM 726 C CA . THR A 1 94 ? 13.973 13.309 13.613 1.00 91.25 94 THR A CA 1
ATOM 727 C C . THR A 1 94 ? 13.259 13.963 14.789 1.00 91.25 94 THR A C 1
ATOM 729 O O . THR A 1 94 ? 13.193 13.354 15.850 1.00 91.25 94 THR A O 1
ATOM 732 N N . GLU A 1 95 ? 12.717 15.168 14.622 1.00 96.56 95 GLU A N 1
ATOM 733 C CA . GLU A 1 95 ? 12.044 15.887 15.696 1.00 96.56 95 GLU A CA 1
ATOM 734 C C . GLU A 1 95 ? 10.749 15.179 16.120 1.00 96.56 95 GLU A C 1
ATOM 736 O O . GLU A 1 95 ? 9.975 14.703 15.281 1.00 96.56 95 GLU A O 1
ATOM 741 N N . ASP A 1 96 ? 10.493 15.160 17.431 1.00 94.75 96 ASP A N 1
ATOM 742 C CA . ASP A 1 96 ? 9.421 14.370 18.049 1.00 94.75 96 ASP A CA 1
ATOM 743 C C . ASP A 1 96 ? 8.046 14.624 17.424 1.00 94.75 96 ASP A C 1
ATOM 745 O O . ASP A 1 96 ? 7.304 13.680 17.163 1.00 94.75 96 ASP A O 1
ATOM 749 N N . ALA A 1 97 ? 7.733 15.878 17.087 1.00 94.88 97 ALA A N 1
ATOM 750 C CA . ALA A 1 97 ? 6.469 16.241 16.448 1.00 94.88 97 ALA A CA 1
ATOM 751 C C . ALA A 1 97 ? 6.252 15.526 15.098 1.00 94.88 97 ALA A C 1
ATOM 753 O O . ALA A 1 97 ? 5.142 15.091 14.786 1.00 94.88 97 ALA A O 1
ATOM 754 N N . PHE A 1 98 ? 7.307 15.358 14.293 1.00 92.88 98 PHE A N 1
ATOM 755 C CA . PHE A 1 98 ? 7.212 14.659 13.008 1.00 92.88 98 PHE A CA 1
ATOM 756 C C . PHE A 1 98 ? 7.175 13.141 13.185 1.00 92.88 98 PHE A C 1
ATOM 758 O O . PHE A 1 98 ? 6.489 12.452 12.426 1.00 92.88 98 PHE A O 1
ATOM 765 N N . GLN A 1 99 ? 7.856 12.609 14.202 1.00 92.06 99 GLN A N 1
ATOM 766 C CA . GLN A 1 99 ? 7.750 11.192 14.550 1.00 92.06 99 GLN A CA 1
ATOM 767 C C . GLN A 1 99 ? 6.352 10.844 15.077 1.00 92.06 99 GLN A C 1
ATOM 769 O O . GLN A 1 99 ? 5.788 9.817 14.688 1.00 92.06 99 GLN A O 1
ATOM 774 N N . GLU A 1 100 ? 5.746 11.717 15.883 1.00 93.75 100 GLU A N 1
ATOM 775 C CA . GLU A 1 100 ? 4.368 11.565 16.347 1.00 93.75 100 GLU A CA 1
ATOM 776 C C . GLU A 1 100 ? 3.378 11.605 15.175 1.00 93.75 100 GLU A C 1
ATOM 778 O O . GLU A 1 100 ? 2.503 10.741 15.084 1.00 93.75 100 GLU A O 1
ATOM 783 N N . LEU A 1 101 ? 3.554 12.536 14.230 1.00 92.69 101 LEU A N 1
ATOM 784 C CA . LEU A 1 101 ? 2.733 12.609 13.020 1.00 92.69 101 LEU A CA 1
ATOM 785 C C . LEU A 1 101 ? 2.830 11.329 12.178 1.00 92.69 101 LEU A C 1
ATOM 787 O O . LEU A 1 101 ? 1.803 10.773 11.783 1.00 92.69 101 LEU A O 1
ATOM 791 N N . ASN A 1 102 ? 4.046 10.824 11.943 1.00 90.75 102 ASN A N 1
ATOM 792 C CA . ASN A 1 102 ? 4.259 9.559 11.235 1.00 90.75 102 ASN A CA 1
ATOM 793 C C . ASN A 1 102 ? 3.526 8.402 11.938 1.00 90.75 102 ASN A C 1
ATOM 795 O O . ASN A 1 102 ? 2.846 7.609 11.283 1.00 90.75 102 ASN A O 1
ATOM 799 N N . LYS A 1 103 ? 3.611 8.329 13.274 1.00 90.00 103 LYS A N 1
ATOM 800 C CA . LYS A 1 103 ? 2.946 7.295 14.079 1.00 90.00 103 LYS A CA 1
ATOM 801 C C . LYS A 1 103 ? 1.421 7.386 13.988 1.00 90.00 103 LYS A C 1
ATOM 803 O O . LYS A 1 103 ? 0.776 6.364 13.759 1.00 90.00 103 LYS A O 1
ATOM 808 N N . LYS A 1 104 ? 0.843 8.584 14.136 1.00 93.19 104 LYS A N 1
ATOM 809 C CA . LYS A 1 104 ? -0.611 8.805 14.029 1.00 93.19 104 LYS A CA 1
ATOM 810 C C . LYS A 1 104 ? -1.127 8.472 12.630 1.00 93.19 104 LYS A C 1
ATOM 812 O O . LYS A 1 104 ? -2.083 7.712 12.504 1.00 93.19 104 LYS A O 1
ATOM 817 N N . SER A 1 105 ? -0.431 8.930 11.588 1.00 91.25 105 SER A N 1
ATOM 818 C CA . SER A 1 105 ? -0.750 8.611 10.190 1.00 91.25 105 SER A CA 1
ATOM 819 C C . SER A 1 105 ? -0.722 7.104 9.919 1.00 91.25 105 SER A C 1
ATOM 821 O O . SER A 1 105 ? -1.658 6.554 9.337 1.00 91.25 105 SER A O 1
ATOM 823 N N . ALA A 1 106 ? 0.318 6.401 10.378 1.00 89.50 106 ALA A N 1
ATOM 824 C CA . ALA A 1 106 ? 0.407 4.949 10.239 1.00 89.50 106 ALA A CA 1
ATOM 825 C C . ALA A 1 106 ? -0.718 4.225 10.999 1.00 89.50 106 ALA A C 1
ATOM 827 O O . ALA A 1 106 ? -1.309 3.286 10.466 1.00 89.50 106 ALA A O 1
ATOM 828 N N . SER A 1 107 ? -1.041 4.676 12.215 1.00 92.19 107 SER A N 1
ATOM 829 C CA . SER A 1 107 ? -2.125 4.111 13.023 1.00 92.19 107 SER A CA 1
ATOM 830 C C . SER A 1 107 ? -3.479 4.254 12.332 1.00 92.19 107 SER A C 1
ATOM 832 O O . SER A 1 107 ? -4.192 3.265 12.176 1.00 92.19 107 SER A O 1
ATOM 834 N N . LEU A 1 108 ? -3.808 5.456 11.850 1.00 94.94 108 LEU A N 1
ATOM 835 C CA . LEU A 1 108 ? -5.066 5.711 11.152 1.00 94.94 108 LEU A CA 1
ATOM 836 C C . LEU A 1 108 ? -5.182 4.865 9.877 1.00 94.94 108 LEU A C 1
ATOM 838 O O . LEU A 1 108 ? -6.200 4.212 9.667 1.00 94.94 108 LEU A O 1
ATOM 842 N N . LYS A 1 109 ? -4.122 4.794 9.061 1.00 92.19 109 LYS A N 1
ATOM 843 C CA . LYS A 1 109 ? -4.106 3.954 7.849 1.00 92.19 109 LYS A CA 1
ATOM 844 C C . LYS A 1 109 ? -4.351 2.473 8.156 1.00 92.19 109 LYS A C 1
ATOM 846 O O . LYS A 1 109 ? -5.094 1.824 7.425 1.00 92.19 109 LYS A O 1
ATOM 851 N N . ARG A 1 110 ? -3.782 1.947 9.248 1.00 92.44 110 ARG A N 1
ATOM 852 C CA . ARG A 1 110 ? -4.039 0.567 9.699 1.00 92.44 110 ARG A CA 1
ATOM 853 C C . ARG A 1 110 ? -5.486 0.364 10.134 1.00 92.44 110 ARG A C 1
ATOM 855 O O . ARG A 1 110 ? -6.084 -0.636 9.755 1.00 92.44 110 ARG A O 1
ATOM 862 N N . ILE A 1 111 ? -6.068 1.308 10.871 1.00 95.44 111 ILE A N 1
ATOM 863 C CA . ILE A 1 111 ? -7.479 1.227 11.273 1.00 95.44 111 ILE A CA 1
ATOM 864 C C . ILE A 1 111 ? -8.374 1.193 10.028 1.00 95.44 111 ILE A C 1
ATOM 866 O O . ILE A 1 111 ? -9.174 0.273 9.884 1.00 95.44 111 ILE A O 1
ATOM 870 N N . LEU A 1 112 ? -8.176 2.131 9.096 1.00 95.56 112 LEU A N 1
ATOM 871 C CA . LEU A 1 112 ? -8.951 2.227 7.855 1.00 95.56 112 LEU A CA 1
ATOM 872 C C . LEU A 1 112 ? -8.821 0.975 6.974 1.00 95.56 112 LEU A C 1
ATOM 874 O O . LEU A 1 112 ? -9.794 0.567 6.345 1.00 95.56 112 LEU A O 1
ATOM 878 N N . SER A 1 113 ? -7.649 0.335 6.953 1.00 95.38 113 SER A N 1
ATOM 879 C CA . SER A 1 113 ? -7.414 -0.863 6.137 1.00 95.38 113 SER A CA 1
ATOM 880 C C . SER A 1 113 ? -8.259 -2.081 6.521 1.00 95.38 113 SER A C 1
ATOM 882 O O . SER A 1 113 ? -8.394 -2.992 5.710 1.00 95.38 113 SER A O 1
ATOM 884 N N . ARG A 1 114 ? -8.848 -2.092 7.725 1.00 96.00 114 ARG A N 1
ATOM 885 C CA . ARG A 1 114 ? -9.716 -3.176 8.212 1.00 96.00 114 ARG A CA 1
ATOM 886 C C . ARG A 1 114 ? -11.183 -3.006 7.829 1.00 96.00 114 ARG A C 1
ATOM 888 O O . ARG A 1 114 ? -11.952 -3.950 7.967 1.00 96.00 114 ARG A O 1
ATOM 895 N N . ILE A 1 115 ? -11.581 -1.836 7.316 1.00 96.75 115 ILE A N 1
ATOM 896 C CA . ILE A 1 115 ? -12.971 -1.563 6.913 1.00 96.75 115 ILE A CA 1
ATOM 897 C C . ILE A 1 115 ? -13.532 -2.651 5.981 1.00 96.75 115 ILE A C 1
ATOM 899 O O . ILE A 1 115 ? -14.644 -3.098 6.252 1.00 96.75 115 ILE A O 1
ATOM 903 N N . PRO A 1 116 ? -12.812 -3.125 4.942 1.00 95.06 116 PRO A N 1
ATOM 904 C CA . PRO A 1 116 ? -13.278 -4.230 4.104 1.00 95.06 116 PRO A CA 1
ATOM 905 C C . PRO A 1 116 ? -13.734 -5.476 4.865 1.00 95.06 116 PRO A C 1
ATOM 907 O O . PRO A 1 116 ? -14.698 -6.119 4.464 1.00 95.06 116 PRO A O 1
ATOM 910 N N . ASP A 1 117 ? -13.040 -5.807 5.953 1.00 94.44 117 ASP A N 1
ATOM 911 C CA . ASP A 1 117 ? -13.269 -7.023 6.732 1.00 94.44 117 ASP A CA 1
ATOM 912 C C . ASP A 1 117 ? -14.301 -6.807 7.849 1.00 94.44 117 ASP A C 1
ATOM 914 O O . ASP A 1 117 ? -15.020 -7.729 8.229 1.00 94.44 117 ASP A O 1
ATOM 918 N N . GLU A 1 118 ? -14.394 -5.585 8.378 1.00 96.12 118 GLU A N 1
ATOM 919 C CA . GLU A 1 118 ? -15.209 -5.265 9.554 1.00 96.12 118 GLU A CA 1
ATOM 920 C C . GLU A 1 118 ? -16.592 -4.687 9.193 1.00 96.12 118 GLU A C 1
ATOM 922 O O . GLU A 1 118 ? -17.516 -4.787 9.998 1.00 96.12 118 GLU A O 1
ATOM 927 N N . ILE A 1 119 ? -16.786 -4.134 7.984 1.00 95.62 119 ILE A N 1
ATOM 928 C CA . ILE A 1 119 ? -18.020 -3.420 7.586 1.00 95.62 119 ILE A CA 1
ATOM 929 C C . ILE A 1 119 ? -19.287 -4.286 7.612 1.00 95.62 119 ILE A C 1
ATOM 931 O O . ILE A 1 119 ? -20.390 -3.768 7.803 1.00 95.62 119 ILE A O 1
ATOM 935 N N . THR A 1 120 ? -19.157 -5.601 7.434 1.00 95.69 120 THR A N 1
ATOM 936 C CA . THR A 1 120 ? -20.302 -6.521 7.438 1.00 95.69 120 THR A CA 1
ATOM 937 C C . THR A 1 120 ? -20.807 -6.838 8.844 1.00 95.69 120 THR A C 1
ATOM 939 O O . THR A 1 120 ? -21.988 -7.150 9.000 1.00 95.69 120 THR A O 1
ATOM 942 N N . ASP A 1 121 ? -19.953 -6.749 9.873 1.00 97.25 121 ASP A N 1
ATOM 943 C CA . ASP A 1 121 ? -20.368 -6.932 11.265 1.00 97.25 121 ASP A CA 1
ATOM 944 C C . ASP A 1 121 ? -20.640 -5.581 11.924 1.00 97.25 121 ASP A C 1
ATOM 946 O O . ASP A 1 121 ? -19.735 -4.843 12.312 1.00 97.25 121 ASP A O 1
ATOM 950 N N . ARG A 1 122 ? -21.925 -5.267 12.107 1.00 96.31 122 ARG A N 1
ATOM 951 C CA . ARG A 1 122 ? -22.362 -3.968 12.631 1.00 96.31 122 ARG A CA 1
ATOM 952 C C . ARG A 1 122 ? -21.710 -3.610 13.968 1.00 96.31 122 ARG A C 1
ATOM 954 O O . ARG A 1 122 ? -21.427 -2.438 14.200 1.00 96.31 122 ARG A O 1
ATOM 961 N N . LYS A 1 123 ? -21.530 -4.581 14.870 1.00 97.38 123 LYS A N 1
ATOM 962 C CA . LYS A 1 123 ? -20.967 -4.316 16.199 1.00 97.38 123 LYS A CA 1
ATOM 963 C C . LYS A 1 123 ? -19.489 -3.942 16.088 1.00 97.38 123 LYS A C 1
ATOM 965 O O . LYS A 1 123 ? -19.102 -2.915 16.634 1.00 97.38 123 LYS A O 1
ATOM 970 N N . THR A 1 124 ? -18.706 -4.739 15.365 1.00 96.75 124 THR A N 1
ATOM 971 C CA . THR A 1 124 ? -17.283 -4.478 15.122 1.00 96.75 124 THR A CA 1
ATOM 972 C C . THR A 1 124 ? -17.100 -3.162 14.375 1.00 96.75 124 THR A C 1
ATOM 974 O O . THR A 1 124 ? -16.357 -2.312 14.848 1.00 96.75 124 THR A O 1
ATOM 977 N N . PHE A 1 125 ? -17.871 -2.912 13.312 1.00 97.62 125 PHE A N 1
ATOM 978 C CA . PHE A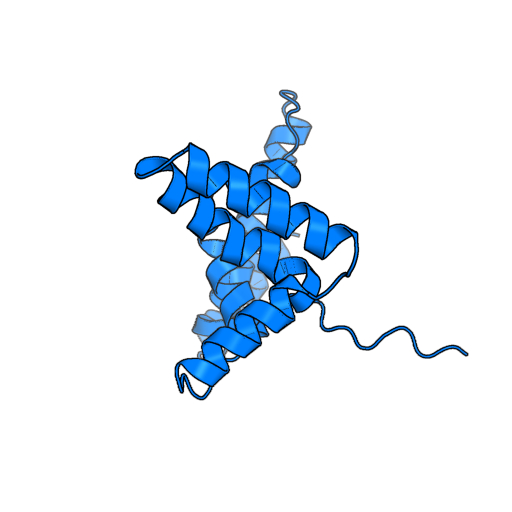 1 125 ? -17.765 -1.671 12.543 1.00 97.62 125 PHE A CA 1
ATOM 979 C C . PHE A 1 125 ? -18.038 -0.405 13.372 1.00 97.62 125 PHE A C 1
ATOM 981 O O . PHE A 1 125 ? -17.389 0.621 13.173 1.00 97.62 125 PHE A O 1
ATOM 988 N N . LEU A 1 126 ? -18.969 -0.455 14.335 1.00 97.81 126 LEU A N 1
ATOM 989 C CA . LEU A 1 126 ? -19.205 0.667 15.253 1.00 97.81 126 LEU A CA 1
ATOM 990 C C . LEU A 1 126 ? -18.005 0.944 16.166 1.00 97.81 126 LEU A C 1
ATOM 992 O O . LEU A 1 126 ? -17.746 2.107 16.473 1.00 97.81 126 LEU A O 1
ATOM 996 N N . GLU A 1 127 ? -17.271 -0.087 16.589 1.00 97.88 127 GLU A N 1
ATOM 997 C CA . GLU A 1 127 ? -16.009 0.101 17.312 1.00 97.88 127 GLU A CA 1
ATOM 998 C C . GLU A 1 127 ? -14.926 0.664 16.382 1.00 97.88 127 GLU A C 1
ATOM 1000 O O . GLU A 1 127 ? -14.285 1.650 16.741 1.00 97.88 127 GLU A O 1
ATOM 1005 N N . THR A 1 128 ? -14.812 0.165 15.146 1.00 97.19 128 THR A N 1
ATOM 1006 C CA . THR A 1 128 ? -13.902 0.717 14.126 1.00 97.19 128 THR A CA 1
ATOM 1007 C C . THR A 1 128 ? -14.145 2.209 13.900 1.00 97.19 128 THR A C 1
ATOM 1009 O O . THR A 1 128 ? -13.196 2.985 13.838 1.00 97.19 128 THR A O 1
ATOM 1012 N N . ILE A 1 129 ? -15.407 2.653 13.836 1.00 97.25 129 ILE A N 1
ATOM 1013 C CA . ILE A 1 129 ? -15.758 4.078 13.698 1.00 97.25 129 ILE A CA 1
ATOM 1014 C C . ILE A 1 129 ? -15.256 4.898 14.893 1.00 97.25 129 ILE A C 1
ATOM 1016 O O . ILE A 1 129 ? -14.727 5.994 14.697 1.00 97.25 129 ILE A O 1
ATOM 1020 N N . LYS A 1 130 ? -15.388 4.390 16.125 1.00 97.69 130 LYS A N 1
ATOM 1021 C CA . LYS A 1 130 ? -14.859 5.075 17.317 1.00 97.69 130 LYS A CA 1
ATOM 1022 C C . LYS A 1 130 ? -13.337 5.166 17.276 1.00 97.69 130 LYS A C 1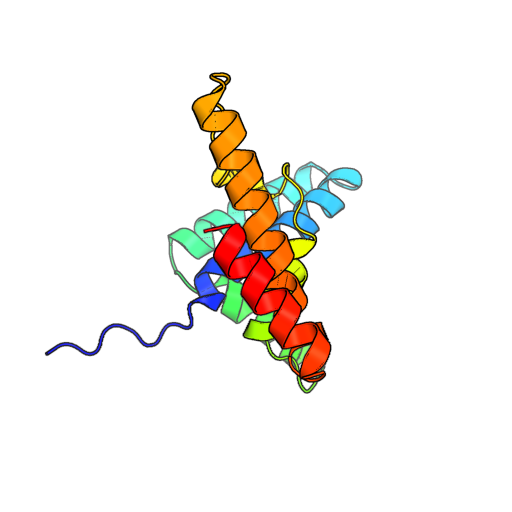
ATOM 1024 O O . LYS A 1 130 ? -12.785 6.210 17.611 1.00 97.69 130 LYS A O 1
ATOM 1029 N N . GLU A 1 131 ? -12.666 4.102 16.843 1.00 97.62 131 GLU A N 1
ATOM 1030 C CA . GLU A 1 131 ? -11.212 4.093 16.681 1.00 97.62 131 GLU A CA 1
ATOM 1031 C C . GLU A 1 131 ? -10.752 5.104 15.623 1.00 97.62 131 GLU A C 1
ATOM 1033 O O . GLU A 1 131 ? -9.800 5.844 15.867 1.00 97.62 131 GLU A O 1
ATOM 1038 N N . ILE A 1 132 ? -11.458 5.198 14.488 1.00 97.19 132 ILE A N 1
ATOM 1039 C CA . ILE A 1 132 ? -11.207 6.219 13.458 1.00 97.19 132 ILE A CA 1
ATOM 1040 C C . ILE A 1 132 ? -11.361 7.617 14.060 1.00 97.19 132 ILE A C 1
ATOM 1042 O O . ILE A 1 132 ? -10.464 8.442 13.913 1.00 97.19 132 ILE A O 1
ATOM 1046 N N . ALA A 1 133 ? -12.464 7.873 14.769 1.00 96.50 133 ALA A N 1
ATOM 1047 C CA . ALA A 1 133 ? -12.730 9.170 15.383 1.00 96.50 133 ALA A CA 1
ATOM 1048 C C . ALA A 1 133 ? -11.688 9.555 16.445 1.00 96.50 133 ALA A C 1
ATOM 1050 O O . ALA A 1 133 ? -11.386 10.729 16.593 1.00 96.50 133 ALA A O 1
ATOM 1051 N N . SER A 1 134 ? -11.130 8.584 17.172 1.00 96.38 134 SER A N 1
ATOM 1052 C CA . SER A 1 134 ? -10.063 8.833 18.146 1.00 96.38 134 SER A CA 1
ATOM 1053 C C . SER A 1 134 ? -8.689 9.055 17.505 1.00 96.38 134 SER A C 1
ATOM 1055 O O . SER A 1 134 ? -7.799 9.594 18.165 1.00 96.38 134 SER A O 1
ATOM 1057 N N . ALA A 1 135 ? -8.473 8.561 16.285 1.00 94.50 135 ALA A N 1
ATOM 1058 C CA . ALA A 1 135 ? -7.198 8.656 15.581 1.00 94.50 135 ALA A CA 1
ATOM 1059 C C . ALA A 1 135 ? -7.064 9.933 14.729 1.00 94.50 135 ALA A C 1
ATOM 1061 O O . ALA A 1 135 ? -5.939 10.271 14.347 1.00 94.50 135 ALA A O 1
ATOM 1062 N N . ILE A 1 136 ? -8.185 10.603 14.432 1.00 92.06 136 ILE A N 1
ATOM 1063 C CA . ILE A 1 136 ? -8.278 11.910 13.754 1.00 92.06 136 ILE A CA 1
ATOM 1064 C C . ILE A 1 136 ? -8.172 13.030 14.791 1.00 92.06 136 ILE A C 1
ATOM 1066 O O . ILE A 1 136 ? -7.351 13.946 14.560 1.00 92.06 136 ILE A O 1
#

InterPro domains:
  IPR009652 Programmed cell death protein 10 [PTHR13250] (2-136)
  IPR046409 Programmed cell death protein 10, dimerisation domain superfamily [G3DSA:1.10.12.70] (9-61)
  IPR048288 Programmed cell death protein 10, dimerisation domain [PF20929] (8-65)

pLDDT: mean 88.44, std 12.81, range [33.25, 97.88]

Foldseek 3Di:
DDDDDPPPPLLQLCLLQPVLVVLVVVCVVPVVVSVVVNVVVVVVCVVPPSPSVVVVVVVCVVVVPPDDDSVLVSLLSQLVQDCVSCVVVQDPDPDPVSVVVNVLVNQLSNLRNCCSVQVVPPVSVVVSVVSNVVSD

Secondary structure (DSSP, 8-state):
--------THHHHIIIIIIHHHHHHHHTT-HHHHHHHHHHHHHHHHHSTTHHHHHHHHHHHHTT--S--HHHHHHHHHHH--TTTTGGGS----SHHHHHHHHHHHHHHHHHHTHHHHTTSHHHHHHHHHHHHHH-

Radius of gyration: 17.19 Å; chains: 1; bounding box: 42×38×37 Å